Protein AF-A0A969MUM5-F1 (afdb_monomer)

Structure (mmCIF, N/CA/C/O backbone):
data_AF-A0A969MUM5-F1
#
_entry.id   AF-A0A969MUM5-F1
#
loop_
_atom_site.group_PDB
_atom_site.id
_atom_site.type_symbol
_atom_site.label_atom_id
_atom_site.label_alt_id
_atom_site.label_comp_id
_atom_site.label_asym_id
_atom_site.label_entity_id
_atom_site.label_seq_id
_atom_site.pdbx_PDB_ins_code
_atom_site.Cartn_x
_atom_site.Cartn_y
_atom_site.Cartn_z
_atom_site.occupancy
_atom_site.B_iso_or_equiv
_atom_site.auth_seq_id
_atom_site.auth_comp_id
_atom_site.auth_asym_id
_atom_site.auth_atom_id
_atom_site.pdbx_PDB_model_num
ATOM 1 N N . MET A 1 1 ? 24.258 30.495 -4.017 1.00 41.28 1 MET A N 1
ATOM 2 C CA . MET A 1 1 ? 23.860 29.774 -5.244 1.00 41.28 1 MET A CA 1
ATOM 3 C C . MET A 1 1 ? 23.307 28.423 -4.821 1.00 41.28 1 MET A C 1
ATOM 5 O O . MET A 1 1 ? 24.069 27.612 -4.314 1.00 41.28 1 MET A O 1
ATOM 9 N N . GLN A 1 2 ? 21.988 28.220 -4.893 1.00 44.66 2 GLN A N 1
ATOM 10 C CA . GLN A 1 2 ? 21.392 26.902 -4.651 1.00 44.66 2 GLN A CA 1
A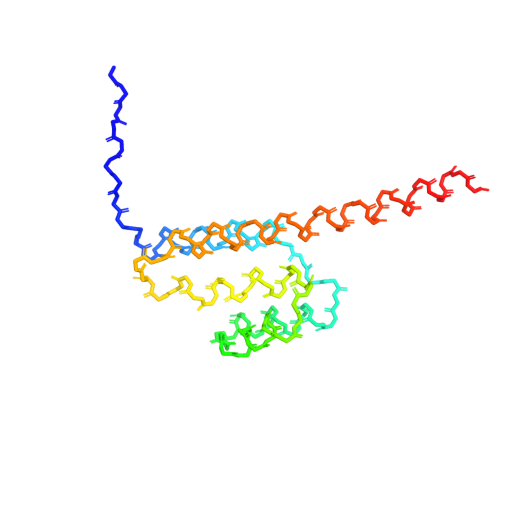TOM 11 C C . GLN A 1 2 ? 21.742 26.002 -5.835 1.00 44.66 2 GLN A C 1
ATOM 13 O O . GLN A 1 2 ? 21.488 26.373 -6.979 1.00 44.66 2 GLN A O 1
ATOM 18 N N . ALA A 1 3 ? 22.349 24.848 -5.562 1.00 45.84 3 ALA A N 1
ATOM 19 C CA . ALA A 1 3 ? 22.593 23.835 -6.575 1.00 45.84 3 ALA A CA 1
ATOM 20 C C . ALA A 1 3 ? 21.241 23.380 -7.137 1.00 45.84 3 ALA A C 1
ATOM 22 O O . ALA A 1 3 ? 20.443 22.748 -6.443 1.00 45.84 3 ALA A O 1
ATOM 23 N N . THR A 1 4 ? 20.964 23.741 -8.386 1.00 50.41 4 THR A N 1
ATOM 24 C CA . THR A 1 4 ? 19.815 23.243 -9.132 1.00 50.41 4 THR A CA 1
ATOM 25 C C . THR A 1 4 ? 20.063 21.755 -9.352 1.00 50.41 4 THR A C 1
ATOM 27 O O . THR A 1 4 ? 20.894 21.373 -10.172 1.00 50.41 4 THR A O 1
ATOM 30 N N . LYS A 1 5 ? 19.415 20.899 -8.555 1.00 63.81 5 LYS A N 1
ATOM 31 C CA . LYS A 1 5 ? 19.458 19.449 -8.761 1.00 63.81 5 LYS A CA 1
ATOM 32 C C . LYS A 1 5 ? 18.904 19.181 -10.159 1.00 63.81 5 LYS A C 1
ATOM 34 O O . LYS A 1 5 ? 17.726 19.424 -10.406 1.00 63.81 5 LYS A O 1
ATOM 39 N N . THR A 1 6 ? 19.750 18.723 -11.074 1.00 59.69 6 THR A N 1
ATOM 40 C CA . THR A 1 6 ? 19.313 18.256 -12.389 1.00 59.69 6 THR A CA 1
ATOM 41 C C . THR A 1 6 ? 18.303 17.131 -12.169 1.00 59.69 6 THR A C 1
ATOM 43 O O . THR A 1 6 ? 18.636 16.119 -11.548 1.00 59.69 6 THR A O 1
ATOM 46 N N . ILE A 1 7 ? 17.057 17.325 -12.613 1.00 70.06 7 ILE A N 1
ATOM 47 C CA . ILE A 1 7 ? 16.020 16.294 -12.521 1.00 70.06 7 ILE A CA 1
ATOM 48 C C . ILE A 1 7 ? 16.417 15.196 -13.506 1.00 70.06 7 ILE A C 1
ATOM 50 O O . ILE A 1 7 ? 16.393 15.394 -14.718 1.00 70.06 7 ILE A O 1
ATOM 54 N N . THR A 1 8 ? 16.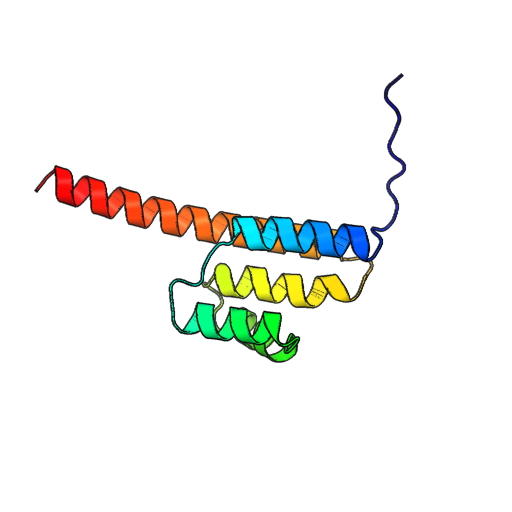863 14.069 -12.966 1.00 78.06 8 THR A N 1
ATOM 55 C CA . THR A 1 8 ? 17.272 12.883 -13.720 1.00 78.06 8 THR A CA 1
ATOM 56 C C . THR A 1 8 ? 16.299 11.760 -13.408 1.00 78.06 8 THR A C 1
ATOM 58 O O . THR A 1 8 ? 15.739 11.712 -12.312 1.00 78.06 8 THR A O 1
ATOM 61 N N . THR A 1 9 ? 16.067 10.878 -14.380 1.00 80.81 9 THR A N 1
ATOM 62 C CA . THR A 1 9 ? 15.242 9.685 -14.175 1.00 80.81 9 THR A CA 1
ATOM 63 C C . THR A 1 9 ? 15.814 8.871 -13.014 1.00 80.81 9 THR A C 1
ATOM 65 O O . THR A 1 9 ? 17.025 8.623 -13.006 1.00 80.81 9 THR A O 1
ATOM 68 N N . PRO A 1 10 ? 14.986 8.460 -12.038 1.00 86.38 10 PRO A N 1
ATOM 69 C CA . PRO A 1 10 ? 15.480 7.717 -10.895 1.00 86.38 10 PRO A CA 1
ATOM 70 C C . PRO A 1 10 ? 16.021 6.356 -11.337 1.00 86.38 10 PRO A C 1
ATOM 72 O O . PRO A 1 10 ? 15.419 5.660 -12.159 1.00 86.38 10 PRO A O 1
ATOM 75 N N . ASN A 1 11 ? 17.170 5.974 -10.788 1.00 91.06 11 ASN A N 1
ATOM 76 C CA . ASN A 1 11 ? 17.725 4.640 -10.983 1.00 91.06 11 ASN A CA 1
ATOM 77 C C . ASN A 1 11 ? 17.029 3.612 -10.069 1.00 91.06 11 ASN A C 1
ATOM 79 O O . ASN A 1 11 ? 16.242 3.964 -9.187 1.00 91.06 11 ASN A O 1
ATOM 83 N N . LEU A 1 12 ? 17.329 2.326 -10.273 1.00 91.94 12 LEU A N 1
ATOM 84 C CA . LEU A 1 12 ? 16.691 1.243 -9.521 1.00 91.94 12 LEU A CA 1
ATOM 85 C C . LEU A 1 12 ? 16.898 1.364 -8.005 1.00 91.94 12 LEU A C 1
ATOM 87 O O . LEU A 1 12 ? 15.956 1.139 -7.251 1.00 91.94 12 LEU A O 1
ATOM 91 N N . ASP A 1 13 ? 18.090 1.760 -7.557 1.00 93.88 13 ASP A N 1
ATOM 92 C CA . ASP A 1 13 ? 18.400 1.898 -6.130 1.00 93.88 13 ASP A CA 1
ATOM 93 C C . ASP A 1 13 ? 17.588 3.023 -5.484 1.00 93.88 13 ASP A C 1
ATOM 95 O O . ASP A 1 13 ? 17.032 2.853 -4.401 1.00 93.88 13 ASP A O 1
ATOM 99 N N . GLN A 1 14 ? 17.446 4.157 -6.174 1.00 94.19 14 GLN A N 1
ATOM 100 C CA . GLN A 1 14 ? 16.614 5.275 -5.729 1.00 94.19 14 GLN A CA 1
ATOM 101 C C . GLN A 1 14 ? 15.138 4.879 -5.649 1.00 94.19 14 GLN A C 1
ATOM 103 O O . GLN A 1 14 ? 14.462 5.221 -4.678 1.00 94.19 14 GLN A O 1
ATOM 108 N N . VAL A 1 15 ? 14.643 4.130 -6.639 1.00 94.88 15 VAL A N 1
ATOM 109 C CA . VAL A 1 15 ? 13.266 3.622 -6.639 1.00 94.88 15 VAL A CA 1
ATOM 110 C C . VAL A 1 15 ? 13.057 2.622 -5.509 1.00 94.88 15 VAL A C 1
ATOM 112 O O . VAL A 1 15 ? 12.091 2.754 -4.766 1.00 94.88 15 VAL A O 1
ATOM 115 N N . ASN A 1 16 ? 13.973 1.675 -5.313 1.00 95.06 16 ASN A N 1
ATOM 116 C CA . ASN A 1 16 ? 13.908 0.720 -4.209 1.00 95.06 16 ASN A CA 1
ATOM 117 C C . ASN A 1 16 ? 13.924 1.428 -2.852 1.00 95.06 16 ASN A C 1
ATOM 119 O O . ASN A 1 16 ? 13.123 1.096 -1.981 1.00 95.06 16 ASN A O 1
ATOM 123 N N . GLN A 1 17 ? 14.769 2.446 -2.683 1.00 96.81 17 GLN A N 1
ATOM 124 C CA . GLN A 1 17 ? 14.805 3.244 -1.462 1.00 96.81 17 GLN A CA 1
ATOM 125 C C . GLN A 1 17 ? 13.474 3.970 -1.214 1.00 96.81 17 GLN A C 1
ATOM 127 O O . GLN A 1 17 ? 12.970 3.971 -0.091 1.00 96.81 17 GLN A O 1
ATOM 132 N N . ALA A 1 18 ? 12.875 4.553 -2.257 1.00 97.00 18 ALA A N 1
ATOM 133 C CA . ALA A 1 18 ? 11.565 5.193 -2.165 1.00 97.00 18 ALA A CA 1
ATOM 134 C C . ALA A 1 18 ? 10.456 4.184 -1.823 1.00 97.00 18 ALA A C 1
ATOM 136 O O . ALA A 1 18 ? 9.627 4.459 -0.957 1.00 97.00 18 ALA A O 1
ATOM 137 N N . ILE A 1 19 ? 10.474 2.998 -2.441 1.00 96.88 19 ILE A N 1
ATOM 138 C CA . ILE A 1 19 ? 9.563 1.892 -2.122 1.00 96.88 19 ILE A CA 1
ATOM 139 C C . ILE A 1 19 ? 9.675 1.533 -0.637 1.00 96.88 1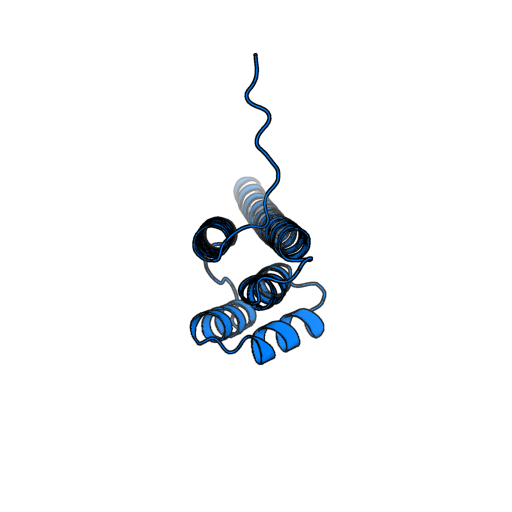9 ILE A C 1
ATOM 141 O O . ILE A 1 19 ? 8.651 1.448 0.033 1.00 96.88 19 ILE A O 1
ATOM 145 N N . GLN A 1 20 ? 10.889 1.386 -0.096 1.00 97.56 20 GLN A N 1
ATOM 146 C CA . GLN A 1 20 ? 11.081 1.069 1.325 1.00 97.56 20 GLN A CA 1
ATOM 147 C C . GLN A 1 20 ? 10.515 2.151 2.248 1.00 97.56 20 GLN A C 1
ATOM 149 O O . GLN A 1 20 ? 9.846 1.831 3.227 1.00 97.56 20 GLN A O 1
ATOM 154 N N . PHE A 1 21 ? 10.709 3.433 1.930 1.00 98.31 21 PHE A N 1
ATOM 155 C CA . PHE A 1 21 ? 10.096 4.508 2.716 1.00 98.31 21 PHE A CA 1
ATOM 156 C C . PHE A 1 21 ? 8.567 4.450 2.697 1.00 98.31 21 PHE A C 1
ATOM 158 O O . PHE A 1 21 ? 7.938 4.654 3.735 1.00 98.31 21 PHE A O 1
ATOM 165 N N . ILE A 1 22 ? 7.969 4.136 1.547 1.00 98.50 22 ILE A N 1
ATOM 166 C CA . ILE A 1 22 ? 6.515 4.011 1.421 1.00 98.50 22 ILE A CA 1
ATOM 167 C C . ILE A 1 22 ? 6.001 2.784 2.180 1.00 98.50 22 ILE A C 1
ATOM 169 O O . ILE A 1 22 ? 4.993 2.895 2.869 1.00 98.50 22 ILE A O 1
ATOM 173 N N . LEU A 1 23 ? 6.688 1.639 2.107 1.00 98.00 23 LEU A N 1
ATOM 174 C CA . LEU A 1 23 ? 6.322 0.437 2.865 1.00 98.00 23 LEU A CA 1
ATOM 175 C C . LEU A 1 23 ? 6.404 0.676 4.377 1.00 98.00 23 LEU A C 1
ATOM 177 O O . LEU A 1 23 ? 5.486 0.305 5.103 1.00 98.00 23 LEU A O 1
ATOM 181 N N . ASN A 1 24 ? 7.449 1.364 4.841 1.00 98.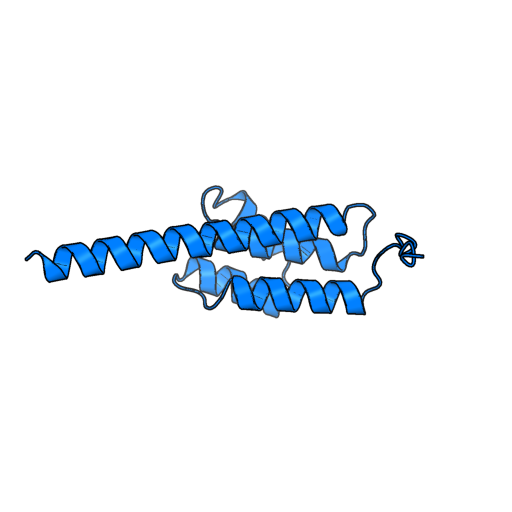12 24 ASN A N 1
ATOM 182 C CA . ASN A 1 24 ? 7.586 1.733 6.250 1.00 98.12 24 ASN A CA 1
ATOM 183 C C . ASN A 1 24 ? 6.446 2.648 6.714 1.00 98.12 24 ASN A C 1
ATOM 185 O O . ASN A 1 24 ? 5.943 2.485 7.822 1.00 98.12 24 ASN A O 1
ATOM 189 N N . ALA A 1 25 ? 6.029 3.601 5.874 1.00 97.75 25 ALA A N 1
ATOM 190 C CA . ALA A 1 25 ? 4.887 4.460 6.171 1.00 97.75 25 ALA A CA 1
ATOM 191 C C . ALA A 1 25 ? 3.560 3.685 6.151 1.00 97.75 25 ALA A C 1
ATOM 193 O O . ALA A 1 25 ? 2.708 3.922 7.000 1.00 97.75 25 ALA A O 1
ATOM 194 N N . LEU A 1 26 ? 3.392 2.757 5.203 1.00 97.50 26 LEU A N 1
ATOM 195 C CA . LEU A 1 26 ? 2.200 1.920 5.066 1.00 97.50 26 LEU A CA 1
ATOM 196 C C . LEU A 1 26 ? 1.985 1.022 6.296 1.00 97.50 26 LEU A C 1
ATOM 198 O O . LEU A 1 26 ? 0.848 0.816 6.721 1.00 97.50 26 LEU A O 1
ATOM 202 N N . GLY A 1 27 ? 3.079 0.537 6.885 1.00 96.62 27 GLY A N 1
ATOM 203 C CA . GLY A 1 27 ? 3.071 -0.261 8.102 1.00 96.62 27 GLY A CA 1
ATOM 204 C C . GLY A 1 27 ? 2.531 -1.681 7.912 1.00 96.62 27 GLY A C 1
ATOM 205 O O . GLY A 1 27 ? 2.397 -2.201 6.800 1.00 96.62 27 GLY A O 1
ATOM 206 N N . GLU A 1 28 ? 2.240 -2.322 9.042 1.00 96.38 28 GLU A N 1
ATOM 207 C CA . GLU A 1 28 ? 1.862 -3.733 9.083 1.00 96.38 28 GLU A CA 1
ATOM 208 C C . GLU A 1 28 ? 0.434 -3.994 8.565 1.00 96.38 28 GLU A C 1
ATOM 210 O O . GLU A 1 28 ? -0.472 -3.187 8.799 1.00 96.38 28 GLU A O 1
ATOM 215 N N . PRO A 1 29 ? 0.193 -5.145 7.909 1.00 97.38 29 PRO A N 1
ATOM 216 C CA . PRO A 1 29 ? -1.145 -5.583 7.525 1.00 97.38 29 PRO A CA 1
ATOM 217 C C . PRO A 1 29 ? -2.118 -5.727 8.711 1.00 97.38 29 PRO A C 1
ATOM 219 O O . PRO A 1 29 ? -1.843 -6.445 9.670 1.00 97.38 29 PRO A O 1
ATOM 222 N N . GLU A 1 30 ? -3.315 -5.144 8.597 1.00 96.62 30 GLU A N 1
ATOM 223 C CA . GLU A 1 30 ? -4.353 -5.182 9.652 1.00 96.62 30 GLU A CA 1
ATOM 224 C C . GLU A 1 30 ? -5.529 -6.120 9.349 1.00 96.62 30 GLU A C 1
ATOM 226 O O . GLU A 1 30 ? -6.341 -6.411 10.224 1.00 96.62 30 GLU A O 1
ATOM 231 N N . SER A 1 31 ? -5.615 -6.635 8.123 1.00 97.56 31 SER A N 1
ATOM 2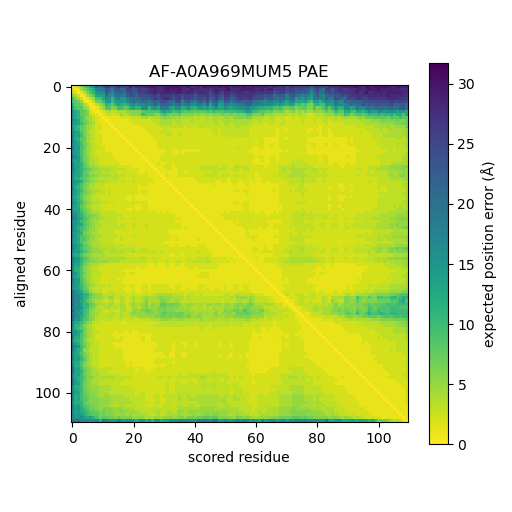32 C CA . SER A 1 31 ? -6.676 -7.541 7.677 1.00 97.56 31 SER A CA 1
ATOM 233 C C . SER A 1 31 ? -6.105 -8.717 6.885 1.00 97.56 31 SER A C 1
ATOM 235 O O . SER A 1 31 ? -4.960 -8.681 6.426 1.00 97.56 31 SER A O 1
ATOM 237 N N . ASP A 1 32 ? -6.904 -9.767 6.680 1.00 98.31 32 ASP A N 1
ATOM 238 C CA . ASP A 1 32 ? -6.509 -10.895 5.823 1.00 98.31 32 ASP A CA 1
ATOM 239 C C . ASP A 1 32 ? -6.283 -10.471 4.372 1.00 98.31 32 ASP A C 1
ATOM 241 O O . ASP A 1 32 ? -5.385 -10.984 3.702 1.00 98.31 32 ASP A O 1
ATOM 245 N N . LEU A 1 33 ? -7.053 -9.489 3.898 1.00 98.19 33 LEU A N 1
ATOM 246 C CA . LEU A 1 33 ? -6.856 -8.891 2.585 1.00 98.19 33 LEU A CA 1
ATOM 247 C C . LEU A 1 33 ? -5.494 -8.187 2.501 1.00 98.19 33 LEU A C 1
ATOM 249 O O . LEU A 1 33 ? -4.745 -8.437 1.555 1.00 98.19 33 LEU A O 1
ATOM 253 N N . HIS A 1 34 ? -5.140 -7.375 3.504 1.00 98.44 34 HIS A N 1
ATOM 254 C CA . HIS A 1 34 ? -3.841 -6.695 3.544 1.00 98.44 34 HIS A CA 1
ATOM 255 C C . HIS A 1 34 ? -2.701 -7.712 3.604 1.00 98.44 34 HIS A C 1
ATOM 257 O O . HIS A 1 34 ? -1.734 -7.585 2.858 1.00 98.44 34 HIS A O 1
ATOM 263 N N . ARG A 1 35 ? -2.831 -8.755 4.439 1.00 98.62 35 ARG A N 1
ATOM 264 C CA . ARG A 1 35 ? -1.836 -9.834 4.546 1.00 98.62 35 ARG A CA 1
ATOM 265 C C . ARG A 1 35 ? -1.630 -10.508 3.197 1.00 98.62 35 ARG A C 1
ATOM 267 O O . ARG A 1 35 ? -0.501 -10.619 2.736 1.00 98.62 35 ARG A O 1
ATOM 274 N N . ARG A 1 36 ? -2.719 -10.880 2.519 1.00 98.44 36 ARG A N 1
ATOM 275 C CA . ARG A 1 36 ? -2.670 -11.483 1.182 1.00 98.44 36 ARG A CA 1
ATOM 276 C C . ARG A 1 36 ? -1.979 -10.571 0.166 1.00 98.44 36 ARG A C 1
ATOM 278 O O . ARG A 1 36 ? -1.147 -11.051 -0.600 1.00 98.44 36 ARG A O 1
ATOM 285 N N . ALA A 1 37 ? -2.312 -9.280 0.152 1.00 98.38 37 ALA A N 1
ATOM 286 C CA . ALA A 1 37 ? -1.699 -8.312 -0.755 1.00 98.38 37 ALA A CA 1
ATOM 287 C C . ALA A 1 37 ? -0.203 -8.122 -0.461 1.00 98.38 37 ALA A C 1
ATOM 289 O O . ALA A 1 37 ? 0.610 -8.134 -1.384 1.00 98.38 37 ALA A O 1
ATOM 290 N N . PHE A 1 38 ? 0.169 -8.005 0.814 1.00 98.25 38 PHE A N 1
ATOM 291 C CA . PHE A 1 38 ? 1.551 -7.818 1.243 1.00 98.25 38 PHE A CA 1
ATOM 292 C C . PHE A 1 38 ? 2.417 -9.045 0.950 1.00 98.25 38 PHE A C 1
ATOM 294 O O . PHE A 1 38 ? 3.483 -8.915 0.355 1.00 98.25 38 PHE A O 1
ATOM 301 N N . THR A 1 39 ? 1.931 -10.250 1.259 1.00 98.25 39 THR A N 1
ATOM 302 C CA . THR A 1 39 ? 2.624 -11.500 0.919 1.00 98.25 39 THR A CA 1
ATOM 303 C C . THR A 1 39 ? 2.809 -11.646 -0.592 1.00 98.25 39 THR A C 1
ATOM 305 O O . THR A 1 39 ? 3.898 -12.000 -1.039 1.00 98.25 39 THR A O 1
ATOM 308 N N . ALA A 1 40 ? 1.787 -11.328 -1.396 1.00 98.00 40 ALA A N 1
ATOM 309 C CA . ALA A 1 40 ? 1.907 -11.343 -2.855 1.00 98.00 40 ALA A CA 1
ATOM 310 C C . ALA A 1 40 ? 2.957 -10.337 -3.354 1.00 98.00 40 ALA A C 1
ATOM 312 O O . ALA A 1 40 ? 3.757 -10.663 -4.229 1.00 98.00 40 ALA A O 1
ATOM 313 N N . PHE A 1 41 ? 2.994 -9.137 -2.765 1.00 97.31 41 PHE A N 1
ATOM 314 C CA . PHE A 1 41 ? 3.995 -8.122 -3.081 1.00 97.31 41 PHE A CA 1
ATOM 315 C C . PHE A 1 41 ? 5.416 -8.604 -2.761 1.00 97.31 41 PHE A C 1
ATOM 317 O O . PHE A 1 41 ? 6.291 -8.524 -3.620 1.00 97.31 41 PHE A O 1
ATOM 324 N N . GLN A 1 42 ? 5.638 -9.168 -1.570 1.00 96.06 42 GLN A N 1
ATOM 325 C CA . GLN A 1 42 ? 6.938 -9.713 -1.160 1.00 96.06 42 GLN A CA 1
ATOM 326 C C . GLN A 1 42 ? 7.393 -10.891 -2.031 1.00 96.06 42 GLN A C 1
ATOM 328 O O . GLN A 1 42 ? 8.582 -11.029 -2.307 1.00 96.06 42 GLN A O 1
ATOM 333 N N . ALA A 1 43 ? 6.455 -11.719 -2.498 1.00 96.94 43 ALA A N 1
ATOM 334 C CA . ALA A 1 43 ? 6.730 -12.837 -3.398 1.00 96.94 43 ALA A CA 1
ATOM 335 C C . ALA A 1 43 ? 6.971 -12.410 -4.862 1.00 96.94 43 ALA A C 1
ATOM 337 O O . ALA A 1 43 ? 7.240 -13.258 -5.712 1.00 96.94 43 ALA A O 1
ATOM 338 N N . GLY A 1 44 ? 6.850 -11.118 -5.183 1.00 95.81 44 GLY A N 1
ATOM 339 C CA . GLY A 1 44 ? 6.965 -10.610 -6.550 1.00 95.81 44 GLY A CA 1
ATOM 340 C C . GLY A 1 44 ? 5.748 -10.896 -7.440 1.00 95.81 44 GLY A C 1
ATOM 341 O O . GLY A 1 44 ? 5.808 -10.661 -8.649 1.00 95.81 44 GLY A O 1
ATOM 342 N N . ASP A 1 45 ? 4.625 -11.357 -6.878 1.00 97.31 45 ASP A N 1
ATOM 343 C CA . ASP A 1 45 ? 3.367 -11.574 -7.603 1.00 97.31 45 ASP A CA 1
ATOM 344 C C . ASP A 1 45 ? 2.606 -10.251 -7.795 1.00 97.31 45 ASP A C 1
ATOM 346 O O . ASP A 1 45 ? 1.499 -10.019 -7.300 1.00 97.31 45 ASP A O 1
ATOM 350 N N . T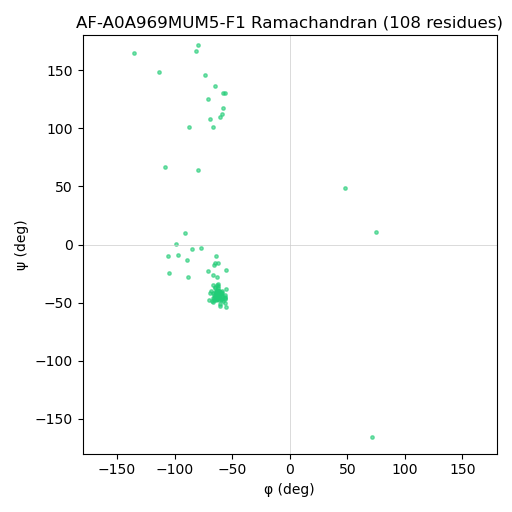YR A 1 46 ? 3.218 -9.336 -8.548 1.00 95.38 46 TYR A N 1
ATOM 351 C CA . TYR A 1 46 ? 2.654 -8.010 -8.807 1.00 95.38 46 TYR A CA 1
ATOM 352 C C . TYR A 1 46 ? 1.367 -8.057 -9.640 1.00 95.38 46 TYR A C 1
ATOM 354 O O . TYR A 1 46 ? 0.614 -7.080 -9.660 1.00 95.38 46 TYR A O 1
ATOM 362 N N . LEU A 1 47 ? 1.091 -9.168 -10.334 1.00 95.50 47 LEU A N 1
ATOM 363 C CA . LEU A 1 47 ? -0.174 -9.353 -11.039 1.00 95.50 47 LEU A CA 1
ATOM 364 C C . LEU A 1 47 ? -1.318 -9.544 -10.043 1.00 95.50 47 LEU A C 1
ATOM 366 O O . LEU A 1 47 ? -2.349 -8.881 -10.179 1.00 95.50 47 LEU A O 1
ATOM 370 N N . LEU A 1 48 ? -1.142 -10.408 -9.039 1.00 97.44 48 LEU A N 1
ATOM 371 C CA . LEU A 1 48 ? -2.127 -10.576 -7.977 1.00 97.44 48 LEU A CA 1
ATOM 372 C C . LEU A 1 48 ? -2.323 -9.278 -7.194 1.00 97.44 48 LEU A C 1
ATOM 374 O O . LEU A 1 48 ? -3.466 -8.869 -7.004 1.00 97.44 48 LEU A O 1
ATOM 378 N N . VAL A 1 49 ? -1.246 -8.583 -6.819 1.00 97.38 49 VAL A N 1
ATOM 379 C CA . VAL A 1 49 ? -1.349 -7.297 -6.104 1.00 97.38 49 VAL A CA 1
ATOM 380 C C . VAL A 1 49 ? -2.185 -6.283 -6.898 1.00 97.38 49 VAL A C 1
ATOM 382 O O . VAL A 1 49 ? -3.097 -5.671 -6.347 1.00 97.38 49 VAL A O 1
ATOM 385 N N . LYS A 1 50 ? -1.955 -6.160 -8.214 1.00 95.75 50 LYS A N 1
ATOM 386 C CA . LYS A 1 50 ? -2.760 -5.287 -9.091 1.00 95.75 50 LYS A CA 1
ATOM 387 C C . LYS A 1 50 ? -4.215 -5.730 -9.216 1.00 95.75 50 LYS A C 1
ATOM 389 O O . LYS A 1 50 ? -5.111 -4.895 -9.304 1.00 95.75 50 LYS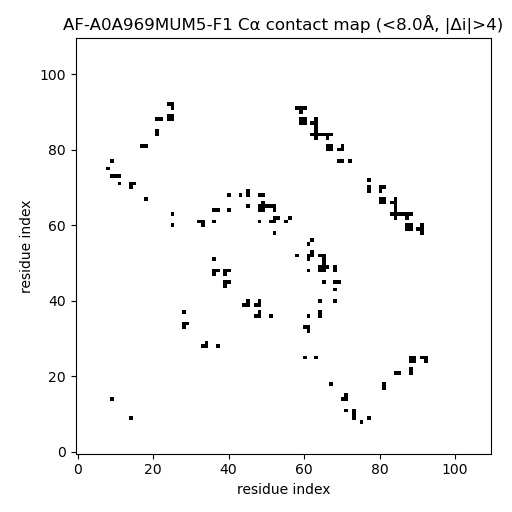 A O 1
ATOM 394 N N . ARG A 1 51 ? -4.483 -7.037 -9.243 1.00 97.56 51 ARG A N 1
ATOM 395 C CA . ARG A 1 51 ? -5.861 -7.554 -9.241 1.00 97.56 51 ARG A CA 1
ATOM 396 C C . ARG A 1 51 ? -6.574 -7.209 -7.939 1.00 97.56 51 ARG A C 1
ATOM 398 O O . ARG A 1 51 ? -7.727 -6.798 -7.982 1.00 97.56 51 ARG A O 1
ATOM 405 N N . LEU A 1 52 ? -5.895 -7.318 -6.800 1.00 98.06 52 LEU A N 1
ATOM 406 C CA . LEU A 1 52 ? -6.456 -6.917 -5.510 1.00 98.06 52 LEU A CA 1
ATOM 407 C C . LEU A 1 52 ? -6.730 -5.405 -5.486 1.00 98.06 52 LEU A C 1
ATOM 409 O O . LEU A 1 52 ? -7.852 -5.002 -5.203 1.00 98.06 52 LEU A O 1
ATOM 413 N N . SER A 1 53 ? -5.784 -4.560 -5.904 1.00 97.31 53 SER A N 1
ATOM 414 C CA . SER A 1 53 ? -6.000 -3.103 -5.918 1.00 97.31 53 SER A CA 1
ATOM 415 C C . SER A 1 53 ? -7.125 -2.640 -6.858 1.00 97.31 53 SER A C 1
ATOM 417 O O . SER A 1 53 ? -7.760 -1.620 -6.603 1.00 97.31 53 SER A O 1
ATOM 419 N N . THR A 1 54 ? -7.395 -3.387 -7.934 1.00 96.69 54 THR A N 1
ATOM 420 C CA . THR A 1 54 ? -8.466 -3.086 -8.904 1.00 96.69 54 THR A CA 1
ATOM 421 C C . THR A 1 54 ? -9.822 -3.699 -8.550 1.00 96.69 54 THR A C 1
ATOM 423 O O . THR A 1 54 ? -10.828 -3.305 -9.131 1.00 96.69 54 THR A O 1
ATOM 426 N N . THR A 1 55 ? -9.877 -4.635 -7.600 1.00 97.75 55 THR A N 1
ATOM 427 C CA . THR A 1 55 ? -11.132 -5.256 -7.132 1.00 97.75 55 THR A CA 1
ATOM 428 C C . THR A 1 55 ? -11.571 -4.740 -5.763 1.00 97.75 55 THR A C 1
ATOM 430 O O . THR A 1 55 ? -12.765 -4.705 -5.483 1.00 97.75 55 THR A O 1
ATOM 433 N N . TYR A 1 56 ? -10.636 -4.248 -4.949 1.00 97.62 56 TYR A N 1
ATOM 434 C CA . TYR A 1 56 ? -10.888 -3.624 -3.650 1.00 97.62 56 TYR A CA 1
ATOM 435 C C . TYR A 1 56 ? -10.636 -2.110 -3.733 1.00 97.62 56 TYR A C 1
ATOM 437 O O . TYR A 1 56 ? -9.698 -1.567 -3.158 1.00 97.62 56 TYR A O 1
ATOM 445 N N . LEU A 1 57 ? -11.486 -1.417 -4.499 1.00 95.88 57 LEU A N 1
ATOM 446 C CA . LEU A 1 57 ? -11.290 -0.019 -4.914 1.00 95.88 57 LEU A CA 1
ATOM 447 C C . LEU A 1 57 ? -11.305 1.014 -3.780 1.00 95.88 57 LEU A C 1
ATOM 449 O O . LEU A 1 57 ? -10.904 2.153 -4.005 1.00 95.88 57 LEU A O 1
ATOM 453 N N . SER A 1 58 ? -11.787 0.675 -2.589 1.00 96.31 58 SER A N 1
ATOM 454 C CA . SER A 1 58 ? -11.746 1.555 -1.413 1.00 96.31 58 SER A CA 1
ATOM 455 C C . SER A 1 58 ? -10.559 1.264 -0.496 1.00 96.31 58 SER A C 1
ATOM 457 O O . SER A 1 58 ? -10.311 2.030 0.423 1.00 96.31 58 SER A O 1
ATOM 459 N N . ASP A 1 59 ? -9.824 0.178 -0.734 1.00 98.12 59 ASP A N 1
ATOM 460 C CA . ASP A 1 59 ? -8.770 -0.289 0.158 1.00 98.12 59 ASP A CA 1
ATOM 461 C C . ASP A 1 59 ? -7.437 0.396 -0.178 1.00 98.12 59 ASP A C 1
ATOM 463 O O . ASP A 1 59 ? -6.753 0.071 -1.157 1.00 98.12 59 ASP A O 1
ATOM 467 N N . HIS A 1 60 ? -7.081 1.402 0.621 1.00 98.50 60 HIS A N 1
ATOM 468 C CA . HIS A 1 60 ? -5.872 2.198 0.417 1.00 98.50 60 HIS A CA 1
ATOM 469 C C . HIS A 1 60 ? -4.577 1.397 0.616 1.00 98.50 60 HIS A C 1
ATOM 471 O O . HIS A 1 60 ? -3.573 1.700 -0.035 1.00 98.50 60 HIS A O 1
ATOM 477 N N . TYR A 1 61 ? -4.613 0.327 1.417 1.00 98.50 61 TYR A N 1
ATOM 478 C CA . TYR A 1 61 ? -3.477 -0.574 1.597 1.00 98.50 61 TYR A CA 1
ATOM 479 C C . TYR A 1 61 ? -3.175 -1.341 0.304 1.00 98.50 61 TYR A C 1
ATOM 481 O O . TYR A 1 61 ? -2.052 -1.322 -0.208 1.00 98.50 61 TYR A O 1
ATOM 489 N N . CYS A 1 62 ? -4.204 -1.946 -0.293 1.00 98.19 62 CYS A N 1
ATOM 490 C CA . CYS A 1 62 ? -4.104 -2.640 -1.572 1.00 98.19 62 CYS A CA 1
ATOM 491 C C . CYS A 1 62 ? -3.711 -1.685 -2.702 1.00 98.19 62 CYS A C 1
ATOM 493 O O . CYS A 1 62 ? -2.891 -2.047 -3.547 1.00 98.19 62 CYS A O 1
ATOM 495 N N . LYS A 1 63 ? -4.250 -0.457 -2.723 1.00 98.12 63 LYS A N 1
ATOM 496 C CA . LYS A 1 63 ? -3.861 0.570 -3.705 1.00 98.12 63 LYS A CA 1
ATOM 497 C C . LYS A 1 63 ? -2.382 0.919 -3.633 1.00 98.12 63 LYS A C 1
ATOM 499 O O . LYS A 1 63 ? -1.732 0.930 -4.677 1.00 98.12 63 LYS A O 1
ATOM 504 N N . ALA A 1 64 ? -1.854 1.166 -2.431 1.00 98.31 64 ALA A N 1
ATOM 505 C CA . ALA A 1 64 ? -0.442 1.480 -2.243 1.00 98.31 64 ALA A CA 1
ATOM 506 C C . ALA A 1 64 ? 0.437 0.375 -2.850 1.00 98.31 64 ALA A C 1
ATOM 508 O O . ALA A 1 64 ? 1.220 0.632 -3.763 1.00 98.31 64 ALA A O 1
ATOM 509 N N . LEU A 1 65 ? 0.217 -0.882 -2.455 1.00 98.00 65 LEU A N 1
ATOM 510 C CA . LEU A 1 65 ? 0.972 -2.019 -2.994 1.00 98.00 65 LEU A CA 1
ATOM 511 C C . LEU A 1 65 ? 0.776 -2.208 -4.511 1.00 98.00 65 LEU A C 1
ATOM 513 O O . LEU A 1 65 ? 1.728 -2.525 -5.230 1.00 98.00 65 LEU A O 1
ATOM 517 N N . GLY A 1 66 ? -0.439 -1.980 -5.020 1.00 97.00 66 GLY A N 1
ATOM 518 C CA . GLY A 1 66 ? -0.767 -2.061 -6.446 1.00 97.00 66 GLY A CA 1
ATOM 519 C C . GLY A 1 66 ? 0.039 -1.090 -7.305 1.00 97.00 66 GLY A C 1
ATOM 520 O O . GLY A 1 66 ? 0.521 -1.473 -8.379 1.00 97.00 66 GLY A O 1
ATOM 521 N N . TYR A 1 67 ? 0.234 0.138 -6.819 1.00 97.00 67 TYR A N 1
ATOM 522 C CA . TYR A 1 67 ? 1.124 1.105 -7.453 1.00 97.00 67 TYR A CA 1
ATOM 523 C C . TYR A 1 67 ? 2.589 0.669 -7.352 1.00 97.00 67 TYR A C 1
ATOM 525 O O . TYR A 1 67 ? 3.256 0.606 -8.387 1.00 97.00 67 TYR A O 1
ATOM 533 N N . LEU A 1 68 ? 3.087 0.278 -6.171 1.00 96.00 68 LEU A N 1
ATOM 534 C CA . LEU A 1 68 ? 4.493 -0.135 -6.004 1.00 96.00 68 LEU A CA 1
ATOM 535 C C . LEU A 1 68 ? 4.899 -1.270 -6.954 1.00 96.00 68 LEU A C 1
ATOM 537 O O . LEU A 1 68 ? 5.984 -1.222 -7.534 1.00 96.00 68 LEU A O 1
ATOM 541 N N . GLY A 1 69 ? 4.014 -2.240 -7.212 1.00 91.06 69 GLY A N 1
ATOM 542 C CA . GLY A 1 69 ? 4.276 -3.315 -8.180 1.00 91.06 69 GLY A CA 1
ATOM 543 C C . GLY A 1 69 ? 4.485 -2.826 -9.627 1.00 91.06 69 GLY A C 1
ATOM 544 O O . GLY A 1 69 ? 4.980 -3.560 -10.482 1.00 91.06 69 GLY A O 1
ATOM 545 N N . GLY A 1 70 ? 4.097 -1.586 -9.941 1.00 86.94 70 GLY A N 1
ATOM 546 C CA . GLY A 1 70 ? 4.401 -0.904 -11.199 1.00 86.94 70 GLY A CA 1
ATOM 547 C C . GLY A 1 70 ? 5.721 -0.123 -11.202 1.00 86.94 70 GLY A C 1
ATOM 548 O O . GLY A 1 70 ? 6.317 0.007 -12.271 1.00 86.94 70 GLY A O 1
ATOM 549 N N . ALA A 1 71 ? 6.186 0.367 -10.047 1.00 87.50 71 ALA A N 1
ATOM 550 C CA . ALA A 1 71 ? 7.356 1.250 -9.936 1.00 87.50 71 ALA A CA 1
ATOM 551 C C . ALA A 1 71 ? 8.665 0.546 -10.327 1.00 87.50 71 ALA A C 1
ATOM 553 O O . ALA A 1 71 ? 9.530 1.136 -10.971 1.00 87.50 71 ALA A O 1
ATOM 554 N N . LEU A 1 72 ? 8.770 -0.751 -10.028 1.00 83.94 72 LEU A N 1
ATOM 555 C CA . LEU A 1 72 ? 9.953 -1.579 -10.298 1.00 83.94 72 LEU A CA 1
ATOM 556 C C . LEU A 1 72 ? 10.284 -1.747 -11.792 1.00 83.94 72 LEU A C 1
ATOM 558 O O . LEU A 1 72 ? 11.348 -2.250 -12.136 1.00 83.94 72 LEU A O 1
ATOM 562 N N . LYS A 1 73 ? 9.387 -1.327 -12.692 1.00 86.31 73 LYS A N 1
ATOM 563 C CA . LYS A 1 73 ? 9.599 -1.384 -14.145 1.00 86.31 73 LYS A CA 1
ATOM 564 C C . LYS A 1 73 ? 10.368 -0.185 -14.712 1.00 86.31 73 LYS A C 1
ATOM 566 O O . LYS A 1 73 ? 10.606 -0.176 -15.915 1.00 86.31 73 LYS A O 1
ATOM 571 N N . LEU A 1 74 ? 10.709 0.817 -13.891 1.00 86.81 74 LEU A N 1
ATOM 572 C CA . LEU A 1 74 ? 11.442 2.031 -14.294 1.00 86.81 74 LEU A CA 1
ATOM 573 C C . LEU A 1 74 ? 10.878 2.695 -15.562 1.00 86.81 74 LEU A C 1
ATOM 575 O O . LEU A 1 74 ? 11.587 3.009 -16.514 1.00 86.81 74 LEU A O 1
ATOM 579 N N . THR A 1 75 ? 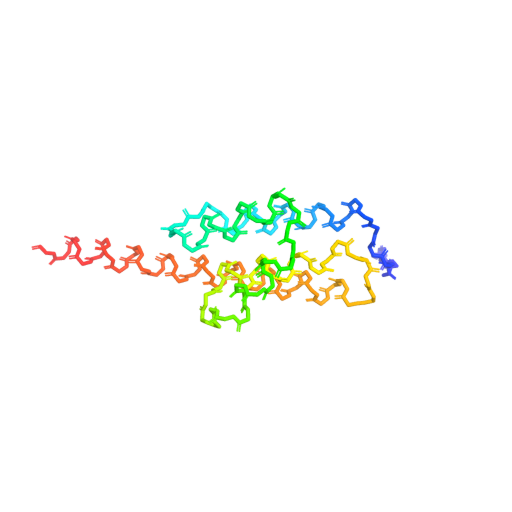9.562 2.887 -15.588 1.00 87.94 75 THR A N 1
ATOM 580 C CA . THR A 1 75 ? 8.881 3.555 -16.708 1.00 87.94 75 THR A CA 1
ATOM 581 C C . THR A 1 75 ? 8.983 5.083 -16.586 1.00 87.94 75 THR A C 1
ATOM 583 O O . THR A 1 75 ? 9.251 5.580 -15.488 1.00 87.94 75 THR A O 1
ATOM 586 N N . PRO A 1 76 ? 8.673 5.863 -17.639 1.00 88.19 76 PRO A N 1
ATOM 587 C CA . PRO A 1 76 ? 8.567 7.324 -17.529 1.00 88.19 76 PRO A CA 1
ATOM 588 C C . PRO A 1 76 ? 7.581 7.803 -16.449 1.00 88.19 76 PRO A C 1
ATOM 590 O O . PRO A 1 76 ? 7.710 8.910 -15.944 1.00 88.19 76 PRO A O 1
ATOM 593 N N . ASN A 1 77 ? 6.631 6.950 -16.051 1.00 91.94 77 ASN A N 1
ATOM 594 C CA . ASN A 1 77 ? 5.630 7.252 -15.028 1.00 91.94 77 ASN A CA 1
ATOM 595 C C . ASN A 1 77 ? 6.072 6.848 -13.612 1.00 91.94 77 ASN A C 1
ATOM 597 O O . ASN A 1 77 ? 5.244 6.841 -12.706 1.00 91.94 77 ASN A O 1
ATOM 601 N N . THR A 1 78 ? 7.336 6.465 -13.400 1.00 93.75 78 THR A N 1
ATOM 602 C CA . THR A 1 78 ? 7.814 5.976 -12.092 1.00 93.75 78 THR A CA 1
ATOM 603 C C . THR A 1 78 ? 7.570 6.991 -10.980 1.00 93.75 78 THR A C 1
ATOM 605 O O . THR A 1 78 ? 7.040 6.617 -9.938 1.00 93.75 78 THR A O 1
ATOM 608 N N . ASP A 1 79 ? 7.843 8.275 -11.220 1.00 93.88 79 ASP A N 1
ATOM 609 C CA . ASP A 1 79 ? 7.587 9.332 -10.235 1.00 93.88 79 ASP A CA 1
ATOM 610 C C . ASP A 1 79 ? 6.094 9.453 -9.900 1.00 93.88 79 ASP A C 1
ATOM 612 O O . ASP A 1 79 ? 5.720 9.567 -8.733 1.00 93.88 79 ASP A O 1
ATOM 616 N N . THR A 1 80 ? 5.219 9.355 -10.908 1.00 95.62 80 THR A N 1
ATOM 617 C CA . THR A 1 80 ? 3.762 9.340 -10.707 1.00 95.62 80 THR A CA 1
ATOM 618 C C . THR A 1 80 ? 3.329 8.128 -9.890 1.00 95.62 80 THR A C 1
ATOM 620 O O . THR A 1 80 ? 2.548 8.268 -8.956 1.00 95.62 80 THR A O 1
ATOM 623 N N . ILE A 1 81 ? 3.857 6.943 -10.201 1.00 96.12 81 ILE A N 1
ATOM 624 C CA . ILE A 1 81 ? 3.537 5.706 -9.485 1.00 96.12 81 ILE A CA 1
ATOM 625 C C . ILE A 1 81 ? 3.968 5.804 -8.015 1.00 96.12 81 ILE A C 1
ATOM 627 O O . ILE A 1 81 ? 3.195 5.444 -7.128 1.00 96.12 81 ILE A O 1
ATOM 631 N N . LEU A 1 82 ? 5.176 6.309 -7.746 1.00 97.12 82 LEU A N 1
ATOM 632 C CA . LEU A 1 82 ? 5.668 6.515 -6.382 1.00 97.12 82 LEU A CA 1
ATOM 633 C C . LEU A 1 82 ? 4.804 7.532 -5.627 1.00 97.12 82 LEU A C 1
ATOM 635 O O . LEU A 1 82 ? 4.442 7.286 -4.477 1.00 97.12 82 LEU A O 1
ATOM 639 N N . ALA A 1 83 ? 4.418 8.636 -6.274 1.00 97.69 83 ALA A N 1
ATOM 640 C CA . ALA A 1 83 ? 3.553 9.647 -5.673 1.00 97.69 83 ALA A CA 1
ATOM 641 C C . ALA A 1 83 ? 2.162 9.091 -5.322 1.00 97.69 83 ALA A C 1
ATOM 643 O O . ALA A 1 83 ? 1.687 9.286 -4.203 1.00 97.69 83 ALA A O 1
ATOM 644 N N . GLU A 1 84 ? 1.521 8.367 -6.241 1.00 98.06 84 GLU A N 1
ATOM 645 C CA . GLU A 1 84 ? 0.211 7.747 -6.006 1.00 98.06 84 GLU A CA 1
ATOM 646 C C . GLU A 1 84 ? 0.264 6.666 -4.922 1.00 98.06 84 GLU A C 1
ATOM 648 O O . GLU A 1 84 ? -0.632 6.567 -4.075 1.00 98.06 84 GLU A O 1
ATOM 653 N N . SER A 1 85 ? 1.351 5.894 -4.885 1.00 98.19 85 SER A N 1
ATOM 654 C CA . SER A 1 85 ? 1.567 4.930 -3.816 1.00 98.19 85 SER A CA 1
ATOM 655 C C . SER A 1 85 ? 1.741 5.601 -2.456 1.00 98.19 85 SER A C 1
ATOM 657 O O . SER A 1 85 ? 1.158 5.137 -1.478 1.00 98.19 85 SER A O 1
ATOM 659 N N . ALA A 1 86 ? 2.537 6.669 -2.377 1.00 98.56 86 ALA A N 1
ATOM 660 C CA . ALA A 1 86 ? 2.782 7.389 -1.131 1.00 98.56 86 ALA A CA 1
ATOM 661 C C . ALA A 1 86 ? 1.496 8.031 -0.591 1.00 98.56 86 ALA A C 1
ATOM 663 O O . ALA A 1 86 ? 1.211 7.929 0.601 1.00 98.56 86 ALA A O 1
ATOM 664 N N . ARG A 1 87 ? 0.680 8.633 -1.469 1.00 98.56 87 ARG A N 1
ATOM 665 C CA . ARG A 1 87 ? -0.643 9.164 -1.102 1.00 98.56 87 ARG A CA 1
ATOM 666 C C . ARG A 1 87 ? -1.557 8.067 -0.571 1.00 98.56 87 ARG A C 1
ATOM 668 O O . ARG A 1 87 ? -2.155 8.246 0.480 1.00 98.56 87 ARG A O 1
ATOM 675 N N . SER A 1 88 ? -1.614 6.922 -1.251 1.00 98.44 88 SER A N 1
ATOM 676 C CA . SER A 1 88 ? -2.431 5.785 -0.808 1.00 98.44 88 SER A CA 1
ATOM 677 C C . SER A 1 88 ? -1.989 5.265 0.567 1.00 98.44 88 SER A C 1
ATOM 679 O O . SER A 1 88 ? -2.828 5.022 1.426 1.00 98.44 88 SER A O 1
ATOM 681 N N . ALA A 1 89 ? -0.680 5.165 0.821 1.00 98.56 89 ALA A N 1
ATOM 682 C CA . ALA A 1 89 ? -0.170 4.786 2.139 1.00 98.56 89 ALA A CA 1
ATOM 683 C C . ALA A 1 89 ? -0.561 5.804 3.227 1.00 98.56 89 ALA A C 1
ATOM 685 O O . ALA A 1 89 ? -1.015 5.416 4.301 1.00 98.56 89 ALA A O 1
ATOM 686 N N . ALA A 1 90 ? -0.449 7.104 2.941 1.00 98.50 90 ALA A N 1
ATOM 687 C CA . ALA A 1 90 ? -0.853 8.155 3.873 1.00 98.50 90 ALA A CA 1
ATOM 688 C C . ALA A 1 90 ? -2.364 8.133 4.172 1.00 98.50 90 ALA A C 1
ATOM 690 O O . ALA A 1 90 ? -2.761 8.312 5.323 1.00 98.50 90 ALA A O 1
ATOM 691 N N . GLU A 1 91 ? -3.202 7.882 3.162 1.00 98.50 91 GLU A N 1
ATOM 692 C CA . GLU A 1 91 ? -4.652 7.739 3.331 1.00 98.50 91 GLU A CA 1
ATOM 693 C C . GLU A 1 91 ? -5.001 6.558 4.245 1.00 98.50 91 GLU A C 1
ATOM 695 O O . GLU A 1 91 ? -5.772 6.736 5.187 1.00 98.50 91 GLU A O 1
ATOM 700 N N . PHE A 1 92 ? -4.355 5.401 4.060 1.00 98.31 92 PHE A N 1
ATOM 701 C CA . PHE A 1 92 ? -4.530 4.249 4.949 1.00 98.31 92 PHE A CA 1
ATOM 702 C C . PHE A 1 92 ? -4.163 4.577 6.408 1.00 98.31 92 PHE A C 1
ATOM 704 O O . PHE A 1 92 ? -4.928 4.303 7.334 1.00 98.31 92 PHE A O 1
ATOM 711 N N . VAL A 1 93 ? -3.012 5.223 6.629 1.00 98.00 93 VAL A N 1
ATOM 712 C CA . VAL A 1 93 ? -2.566 5.620 7.976 1.00 98.00 93 VAL A CA 1
ATOM 713 C C . VAL A 1 93 ? -3.525 6.626 8.612 1.00 98.00 93 VAL A C 1
ATOM 715 O O . VAL A 1 93 ? -3.816 6.527 9.807 1.00 98.00 93 VAL A O 1
ATOM 718 N N . LYS A 1 94 ? -4.038 7.585 7.836 1.00 98.19 94 LYS A N 1
ATOM 719 C CA . LYS A 1 94 ? -5.041 8.550 8.299 1.00 98.19 94 LYS A CA 1
ATOM 720 C C . LYS A 1 94 ? -6.314 7.837 8.756 1.00 98.19 94 LYS A C 1
ATOM 722 O O . LYS A 1 94 ? -6.761 8.082 9.874 1.00 98.19 94 LYS A O 1
ATOM 727 N N . GLU A 1 95 ? -6.868 6.947 7.932 1.00 96.50 95 GLU A N 1
ATOM 728 C CA . GLU A 1 95 ? -8.073 6.163 8.248 1.00 96.50 95 GLU A CA 1
ATOM 729 C C . GLU A 1 95 ? -7.894 5.357 9.540 1.00 96.50 95 GLU A C 1
ATOM 731 O O . GLU A 1 95 ? -8.696 5.481 10.470 1.00 96.50 95 GLU A O 1
ATOM 736 N N . LYS A 1 96 ? -6.785 4.618 9.642 1.00 95.19 96 LYS A N 1
ATOM 737 C CA . LYS A 1 96 ? -6.399 3.863 10.840 1.00 95.19 96 LYS A CA 1
ATOM 738 C C . LYS A 1 96 ? -6.306 4.749 12.083 1.00 95.19 96 LYS A C 1
ATOM 740 O O . LYS A 1 96 ? -6.805 4.394 13.151 1.00 95.19 96 LYS A O 1
ATOM 745 N N . THR A 1 97 ? -5.659 5.904 11.957 1.00 97.56 97 THR A N 1
ATOM 746 C CA . THR A 1 97 ? -5.434 6.822 13.081 1.00 97.56 97 THR A CA 1
ATOM 747 C C . THR A 1 97 ? -6.753 7.400 13.583 1.00 97.56 97 THR A C 1
ATOM 749 O O . THR A 1 97 ? -6.992 7.419 14.788 1.00 97.56 97 THR A O 1
ATOM 752 N N . LEU A 1 98 ? -7.639 7.812 12.673 1.00 98.12 98 LEU A N 1
ATOM 753 C CA . LEU A 1 98 ? -8.971 8.308 13.019 1.00 98.12 98 LEU A CA 1
ATOM 754 C C . LEU A 1 98 ? -9.818 7.230 13.708 1.00 98.12 98 LEU A C 1
ATOM 756 O O . LEU A 1 98 ? -10.436 7.514 14.733 1.00 98.12 98 LEU A O 1
ATOM 760 N N . ALA A 1 99 ? -9.811 5.994 13.196 1.00 96.38 99 ALA A N 1
ATOM 761 C CA . ALA A 1 99 ? -10.546 4.878 13.796 1.00 96.38 99 ALA A CA 1
ATOM 762 C C . ALA A 1 99 ? -10.052 4.551 15.216 1.00 96.38 99 ALA A C 1
ATOM 764 O O . ALA A 1 99 ? -10.857 4.372 16.137 1.00 96.38 99 ALA A O 1
ATOM 765 N N . LYS A 1 100 ? -8.726 4.529 15.412 1.00 96.94 100 LYS A N 1
ATOM 766 C CA . LYS A 1 100 ? -8.107 4.325 16.726 1.00 96.94 100 LYS A CA 1
ATOM 767 C C . LYS A 1 100 ? -8.515 5.421 17.711 1.00 96.94 100 LYS A C 1
ATOM 769 O O . LYS A 1 100 ? -9.034 5.107 18.777 1.00 96.94 100 LYS A O 1
ATOM 774 N N . LEU A 1 101 ? -8.334 6.690 17.338 1.00 98.31 101 LEU A N 1
ATOM 775 C CA . LEU A 1 101 ? -8.681 7.825 18.197 1.00 98.31 101 LEU A CA 1
ATOM 776 C C . LEU A 1 101 ? -10.170 7.838 18.551 1.00 98.31 101 LEU A C 1
ATOM 778 O O . LEU A 1 101 ? -10.517 8.058 19.706 1.00 98.31 101 LEU A O 1
ATOM 782 N N . GLY A 1 102 ? -11.052 7.560 17.587 1.00 98.12 102 GLY A N 1
ATOM 783 C CA . GLY A 1 102 ? -12.491 7.471 17.838 1.00 98.12 102 GLY A CA 1
ATOM 784 C C . GLY A 1 102 ? -12.840 6.399 18.873 1.00 98.12 102 GLY A C 1
ATOM 785 O O . GLY A 1 102 ? -13.650 6.648 19.764 1.00 98.12 102 GLY A O 1
ATOM 786 N N . THR A 1 103 ? -12.182 5.239 18.800 1.00 98.12 103 THR A N 1
ATOM 787 C CA . THR A 1 103 ? -12.359 4.145 19.767 1.00 98.12 103 THR A CA 1
ATOM 788 C C . THR A 1 103 ? -11.859 4.535 21.160 1.00 98.12 103 THR A C 1
ATOM 790 O O . THR A 1 103 ? -12.576 4.354 22.142 1.00 98.12 103 THR A O 1
ATOM 793 N N . GLU A 1 104 ? -10.658 5.111 21.255 1.00 98.31 104 GLU A N 1
ATOM 794 C CA . GLU A 1 104 ? -10.055 5.529 22.529 1.00 98.31 104 GLU A CA 1
ATOM 795 C C . GLU A 1 104 ? -10.861 6.644 23.211 1.00 98.31 104 GLU A C 1
ATOM 797 O O . GLU A 1 104 ? -11.098 6.589 24.417 1.00 98.31 104 GLU A O 1
ATOM 802 N N . ILE A 1 105 ? -11.339 7.630 22.442 1.00 98.38 105 ILE A N 1
ATOM 803 C CA . ILE A 1 105 ? -12.197 8.707 22.954 1.00 98.38 105 ILE A CA 1
ATOM 804 C C . ILE A 1 105 ? -13.530 8.141 23.448 1.00 98.38 105 ILE A C 1
ATOM 806 O O . ILE A 1 105 ? -13.968 8.501 24.537 1.00 98.38 105 ILE A O 1
ATOM 810 N N . ALA A 1 106 ? -14.169 7.245 22.686 1.00 98.38 106 ALA A N 1
ATOM 811 C CA . ALA A 1 106 ? -15.421 6.620 23.109 1.00 98.38 106 ALA A CA 1
ATOM 812 C C . ALA A 1 106 ? -15.246 5.856 24.429 1.00 98.38 106 ALA A C 1
ATOM 814 O O . ALA A 1 106 ? -16.052 6.023 25.341 1.00 98.38 106 ALA A O 1
ATOM 815 N N . GLN A 1 107 ? -14.162 5.086 24.563 1.00 98.00 107 GLN A N 1
ATOM 816 C CA . GLN A 1 107 ? -13.842 4.360 25.791 1.00 98.00 107 GLN A CA 1
ATOM 817 C C . GLN A 1 107 ? -13.589 5.297 26.981 1.00 98.00 107 GLN A C 1
ATOM 819 O O . GLN A 1 107 ? -14.019 4.992 28.086 1.00 98.00 107 GLN A O 1
ATOM 824 N N . ALA A 1 108 ? -12.911 6.429 26.772 1.00 98.25 108 ALA A N 1
ATOM 825 C CA . ALA A 1 108 ? -12.619 7.392 27.835 1.00 98.25 108 ALA A CA 1
ATOM 826 C C . ALA A 1 108 ? -13.854 8.176 28.321 1.00 98.25 108 ALA A C 1
ATOM 828 O O . ALA A 1 108 ? -13.834 8.716 29.425 1.00 98.25 108 ALA A O 1
ATOM 829 N N . LEU A 1 109 ? -14.900 8.271 27.492 1.00 97.44 109 LEU A N 1
ATOM 830 C CA . LEU A 1 109 ? -16.161 8.959 27.800 1.00 97.44 109 LEU A CA 1
ATOM 831 C C . LEU A 1 109 ? -17.286 8.008 28.252 1.00 97.44 109 LEU A C 1
ATOM 833 O O . LEU A 1 109 ? -18.399 8.479 28.495 1.00 97.44 109 LEU A O 1
ATOM 837 N N . SER A 1 110 ? -17.013 6.700 28.321 1.00 88.06 110 SER A N 1
ATOM 838 C CA . SER A 1 110 ? -17.933 5.657 28.808 1.00 88.06 110 SER A CA 1
ATOM 839 C C . SER A 1 110 ? -17.781 5.443 30.310 1.00 88.06 110 SER A C 1
ATOM 841 O O . SER A 1 110 ? -18.815 5.185 30.963 1.00 88.06 110 SER A O 1
#

Radius of gyration: 16.42 Å; Cα contacts (8 Å, |Δi|>4): 102; chains: 1; bounding box: 42×43×46 Å

Secondary structure (DSSP, 8-state):
--------PPPHHHHHHHHHHHHHHH-S--SHHHHHHHHHHHTT-HHHHHHHHHHSTT-HHHHHHHHHHHHTT--TTHHHHHHHHHHHHHHHHHHHHHHHHHHHHHHHT-

pLDDT: mean 93.15, std 11.3, range [41.28, 98.62]

Solvent-accessible surface area (backbone atoms only — not comparable to full-atom values): 6071 Å² total; per-residue (Å²): 134,82,83,78,75,77,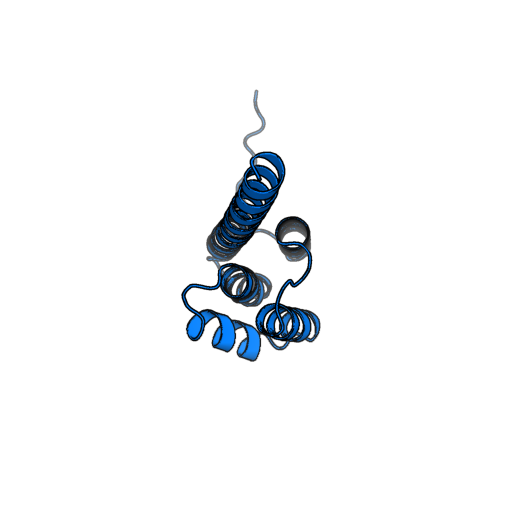89,65,85,75,51,70,68,58,48,51,53,51,50,50,55,38,49,64,62,47,54,78,65,88,46,73,66,39,42,53,36,49,54,28,48,75,71,66,37,36,67,59,19,37,51,47,22,70,71,40,79,85,42,30,61,35,37,15,52,25,28,50,57,56,34,84,69,68,49,98,55,28,67,58,29,50,49,56,17,43,51,23,17,50,50,38,47,50,54,53,49,53,54,50,50,54,51,53,52,52,62,75,74,106

Foldseek 3Di:
DPPPPDDDQDDLVRLVVLLVVLDVLLDDDPDPLLVVLVVCLVVLVLVVLLVSCVVVVVQLSSQLSNLSSVLNVSDPCNVVSSVSSSVSSVVNVVVVVVVVVVVVVVVVVD

Sequence (110 aa):
MQATKTITTPNLDQVNQAIQFILNALGEPESDLHRRAFTAFQAGDYLLVKRLSTTYLSDHYCKALGYLGGALKLTPNTDTILAESARSAAEFVKEKTLAKLGTEIAQALS

Mean predicted aligned error: 4.4 Å